Protein AF-A0A1E4TR40-F1 (afdb_monomer)

Nearest PDB structures (foldseek):
  8pj1-assembly1_y  TM=6.103E-01  e=5.292E+00  Homo sapiens
  3esl-assembly1_A  TM=6.712E-01  e=8.841E+00  Saccharomyces cerevisiae
  2npm-assembly1_A  TM=4.650E-01  e=4.722E+00  Cryptosporidium parvum

Sequence (97 aa):
MSSIGNGFSEKDLSDIDSEWLALAKDILLKSPDNFSQWENLIQKTESLNGGISKISSSQDIKLFKTIYENFLNKFPYMEKYWCDYSYWLVKLDDFPL

Foldseek 3Di:
DDPPPDPQDPVNCPLWDPVLVVLVCCCVPPNVPDPVSLVVNLVSLQCTPNGDALPDDPSSVVVNLVSLVSNCVNVVVPVVSVVVVQVVCVRNVNDDD

pLDDT: mean 82.35, std 15.31, range [37.03, 94.88]

Mean predicted aligned error: 7.15 Å

Structure (mmCIF, N/CA/C/O backbone):
data_AF-A0A1E4TR40-F1
#
_entry.id   AF-A0A1E4TR40-F1
#
loop_
_atom_site.group_PDB
_atom_site.id
_atom_site.type_symbol
_atom_site.label_atom_id
_atom_site.label_alt_id
_atom_site.label_comp_id
_atom_site.label_asym_id
_atom_site.label_entity_id
_atom_site.label_seq_id
_atom_site.pdbx_PDB_ins_code
_atom_site.Cartn_x
_atom_site.Cartn_y
_atom_site.Cartn_z
_atom_site.occupancy
_atom_site.B_iso_or_equiv
_atom_site.auth_seq_id
_atom_site.auth_comp_id
_atom_site.auth_asym_id
_atom_site.auth_atom_id
_atom_site.pdbx_PDB_model_num
ATOM 1 N N . MET A 1 1 ? 17.043 -14.818 16.819 1.00 37.03 1 MET A N 1
ATOM 2 C CA . MET A 1 1 ? 16.872 -14.166 15.505 1.00 37.03 1 MET A CA 1
ATOM 3 C C . MET A 1 1 ? 15.421 -14.375 15.128 1.00 37.03 1 MET A C 1
ATOM 5 O O . MET A 1 1 ? 15.053 -15.459 14.695 1.00 37.03 1 MET A O 1
ATOM 9 N N . SER A 1 2 ? 14.577 -13.426 15.514 1.00 37.56 2 SER A N 1
ATOM 10 C CA . SER A 1 2 ? 13.123 -13.580 15.496 1.00 37.56 2 SER A CA 1
ATOM 11 C C . SER A 1 2 ? 12.613 -13.131 14.132 1.00 37.56 2 SER A C 1
ATOM 13 O O . SER A 1 2 ? 12.575 -11.935 13.866 1.00 37.56 2 SER A O 1
ATOM 15 N N . SER A 1 3 ? 12.232 -14.072 13.265 1.00 38.62 3 SER A N 1
ATOM 16 C CA . SER A 1 3 ? 11.462 -13.749 12.060 1.00 38.62 3 SER A CA 1
ATOM 17 C C . SER A 1 3 ? 10.141 -13.112 12.478 1.00 38.62 3 SER A C 1
ATOM 19 O O . SER A 1 3 ? 9.242 -13.796 12.964 1.00 38.62 3 SER A O 1
ATOM 21 N N . ILE A 1 4 ? 10.017 -11.801 12.284 1.00 43.78 4 ILE A N 1
ATOM 22 C CA . ILE A 1 4 ? 8.711 -11.148 12.260 1.00 43.78 4 ILE A CA 1
ATOM 23 C C . ILE A 1 4 ? 8.016 -11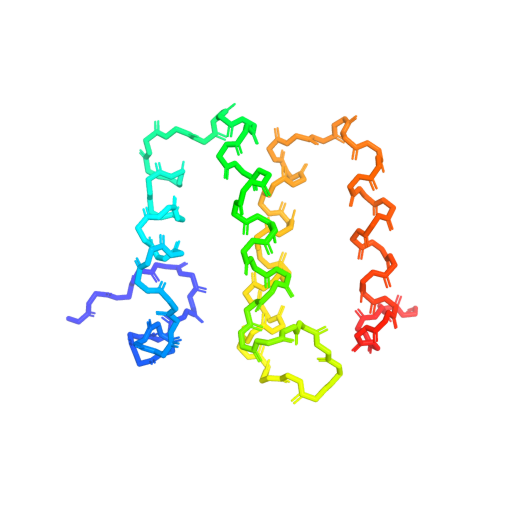.657 10.988 1.00 43.78 4 ILE A C 1
ATOM 25 O O . ILE A 1 4 ? 8.560 -11.559 9.888 1.00 43.78 4 ILE A O 1
ATOM 29 N N . GLY A 1 5 ? 6.872 -12.313 11.168 1.00 40.78 5 GLY A N 1
ATOM 30 C CA . GLY A 1 5 ? 6.282 -13.307 10.265 1.00 40.78 5 GLY A CA 1
ATOM 31 C C . GLY A 1 5 ? 5.729 -12.848 8.910 1.00 40.78 5 GLY A C 1
ATOM 32 O O . GLY A 1 5 ? 4.710 -13.386 8.507 1.00 40.78 5 GLY A O 1
ATOM 33 N N . ASN A 1 6 ? 6.387 -11.941 8.180 1.00 50.56 6 ASN A N 1
ATOM 34 C CA . ASN A 1 6 ? 5.940 -11.492 6.847 1.00 50.56 6 ASN A CA 1
ATOM 35 C C . ASN A 1 6 ? 6.952 -11.707 5.702 1.00 50.56 6 ASN A C 1
ATOM 37 O O . ASN A 1 6 ? 6.742 -11.231 4.588 1.00 50.56 6 ASN A O 1
ATOM 41 N N . GLY A 1 7 ? 8.045 -12.447 5.921 1.00 51.59 7 GLY A N 1
ATOM 42 C CA . GLY A 1 7 ? 8.986 -12.782 4.840 1.00 51.59 7 GLY A CA 1
ATOM 43 C C . GLY A 1 7 ? 9.726 -11.573 4.248 1.00 51.59 7 GLY A C 1
ATOM 44 O O . GLY A 1 7 ? 10.002 -11.565 3.047 1.00 51.59 7 GLY A O 1
ATOM 45 N N . PHE A 1 8 ? 10.008 -10.571 5.085 1.00 55.31 8 PHE A N 1
ATOM 46 C CA . PHE A 1 8 ? 10.963 -9.487 4.839 1.00 55.31 8 PHE A CA 1
ATOM 47 C C . PHE A 1 8 ? 12.178 -9.718 5.743 1.00 55.31 8 PHE A C 1
ATOM 49 O O . PHE A 1 8 ? 12.011 -9.990 6.935 1.00 55.31 8 PHE A O 1
ATOM 56 N N . SER A 1 9 ? 13.391 -9.673 5.191 1.00 57.69 9 SER A N 1
ATOM 57 C CA . SER A 1 9 ? 14.622 -9.805 5.975 1.00 57.69 9 SER A CA 1
ATOM 58 C C . SER A 1 9 ? 14.940 -8.498 6.721 1.00 57.69 9 SER A C 1
ATOM 60 O O . SER A 1 9 ? 14.554 -7.419 6.282 1.00 57.69 9 SER A O 1
ATOM 62 N N . GLU A 1 10 ? 15.663 -8.558 7.847 1.00 54.31 10 GLU A N 1
ATOM 63 C CA . GLU A 1 10 ? 16.081 -7.353 8.597 1.00 54.31 10 GLU A CA 1
ATOM 64 C C . GLU A 1 10 ? 16.988 -6.419 7.773 1.00 54.31 10 GLU A C 1
ATOM 66 O O . GLU A 1 10 ? 16.992 -5.214 8.014 1.00 54.31 10 GLU A O 1
ATOM 71 N N . LYS A 1 11 ? 17.715 -6.950 6.777 1.00 52.62 11 LYS A N 1
ATOM 72 C CA . LYS A 1 11 ? 18.479 -6.146 5.806 1.00 52.62 11 LYS A CA 1
ATOM 73 C C . LYS A 1 11 ? 17.581 -5.464 4.778 1.00 52.62 11 LYS A C 1
ATOM 75 O O . LYS A 1 11 ? 17.891 -4.367 4.347 1.00 52.62 11 LYS A O 1
ATOM 80 N N . ASP A 1 12 ? 16.454 -6.076 4.428 1.00 57.12 12 ASP A N 1
ATOM 81 C CA . ASP A 1 12 ? 15.519 -5.526 3.434 1.00 57.12 12 ASP A CA 1
ATOM 82 C C . ASP A 1 12 ? 14.826 -4.260 3.958 1.00 57.12 12 ASP A C 1
ATOM 84 O O . ASP A 1 12 ? 14.289 -3.467 3.195 1.00 57.12 12 ASP A O 1
ATOM 88 N N . LEU A 1 13 ? 14.831 -4.080 5.281 1.00 62.84 13 LEU A N 1
ATOM 89 C CA . LEU A 1 13 ? 14.235 -2.943 5.966 1.00 62.84 13 LEU A CA 1
ATOM 90 C C . LEU A 1 13 ? 15.248 -1.830 6.269 1.00 62.84 13 LEU A C 1
ATOM 92 O O . LEU A 1 13 ? 14.821 -0.749 6.650 1.00 62.84 13 LEU A O 1
ATOM 96 N N . SER A 1 14 ? 16.565 -2.055 6.150 1.00 63.47 14 SER A N 1
ATOM 97 C CA . SER A 1 14 ? 17.558 -1.033 6.530 1.00 63.47 14 SER A CA 1
ATOM 98 C C . SER A 1 14 ? 17.670 0.116 5.533 1.00 63.47 14 SER A C 1
ATOM 100 O O . SER A 1 14 ? 18.065 1.211 5.926 1.00 63.47 14 SER A O 1
ATOM 102 N N . ASP A 1 15 ? 17.308 -0.134 4.274 1.00 63.66 15 ASP A N 1
ATOM 103 C CA . ASP A 1 15 ? 17.360 0.855 3.191 1.00 63.66 15 ASP A CA 1
ATOM 104 C C . ASP A 1 15 ? 16.032 1.612 3.020 1.00 63.66 15 ASP A C 1
ATOM 106 O O . ASP A 1 15 ? 15.943 2.565 2.248 1.00 63.66 15 ASP A O 1
ATOM 110 N N . ILE A 1 16 ? 14.995 1.210 3.761 1.00 74.19 16 ILE A N 1
ATOM 111 C CA . ILE A 1 16 ? 13.690 1.866 3.750 1.00 74.19 16 ILE A CA 1
ATOM 112 C C . ILE A 1 16 ? 13.719 3.063 4.697 1.00 74.19 16 ILE A C 1
ATOM 114 O O . ILE A 1 16 ? 14.245 2.996 5.809 1.00 74.19 16 ILE A O 1
ATOM 118 N N . ASP A 1 17 ? 13.091 4.152 4.260 1.00 80.12 17 ASP A N 1
ATOM 119 C CA . ASP A 1 17 ? 12.917 5.366 5.044 1.00 80.12 17 ASP A CA 1
ATOM 120 C C . ASP A 1 17 ? 12.443 5.067 6.484 1.00 80.12 17 ASP A C 1
ATOM 122 O O . ASP A 1 17 ? 11.434 4.395 6.728 1.00 80.12 17 ASP A O 1
ATOM 126 N N . SER A 1 18 ? 13.201 5.565 7.465 1.00 81.44 18 SER A N 1
ATOM 127 C CA . SER A 1 18 ? 12.946 5.284 8.882 1.00 81.44 18 SER A CA 1
ATOM 128 C C . SER A 1 18 ? 11.577 5.783 9.365 1.00 81.44 18 SER A C 1
ATOM 130 O O . SER A 1 18 ? 10.978 5.165 10.251 1.00 81.44 18 SER A O 1
ATOM 132 N N . GLU A 1 19 ? 11.048 6.857 8.766 1.00 84.44 19 GLU A N 1
ATOM 133 C CA . GLU A 1 19 ? 9.716 7.366 9.089 1.00 84.44 19 GLU A CA 1
ATOM 134 C C . GLU A 1 19 ? 8.635 6.457 8.511 1.00 84.44 19 GLU A C 1
ATOM 136 O O . GLU A 1 19 ? 7.637 6.193 9.182 1.00 84.44 19 GLU A O 1
ATOM 141 N N . TRP A 1 20 ? 8.840 5.942 7.294 1.00 88.62 20 TRP A N 1
ATOM 142 C CA . TRP A 1 20 ? 7.957 4.941 6.694 1.00 88.62 20 TRP A CA 1
ATOM 143 C C . TRP A 1 20 ? 7.835 3.711 7.602 1.00 88.62 20 TRP A C 1
ATOM 145 O O . TRP A 1 20 ? 6.724 3.273 7.904 1.00 88.62 20 TRP A O 1
ATOM 155 N N . LEU A 1 21 ? 8.958 3.200 8.125 1.00 87.12 21 LEU A N 1
ATOM 156 C CA . LEU A 1 21 ? 8.961 2.039 9.028 1.00 87.12 21 LEU A CA 1
ATOM 157 C C . LEU A 1 21 ? 8.230 2.315 10.341 1.00 87.12 21 LEU A C 1
ATOM 159 O O . LEU A 1 21 ? 7.519 1.443 10.847 1.00 87.12 21 LEU A O 1
ATOM 163 N N . ALA A 1 22 ? 8.424 3.502 10.916 1.00 87.81 22 ALA A N 1
ATOM 164 C CA . ALA A 1 22 ? 7.740 3.900 12.139 1.00 87.81 22 ALA A CA 1
ATOM 165 C C . ALA A 1 22 ? 6.225 4.003 11.916 1.00 87.81 22 ALA A C 1
ATOM 167 O O . ALA A 1 22 ? 5.456 3.466 12.715 1.00 87.81 22 ALA A O 1
ATOM 168 N N . LEU A 1 23 ? 5.807 4.616 10.803 1.00 88.81 23 LEU A N 1
ATOM 169 C CA . LEU A 1 23 ? 4.404 4.751 10.421 1.00 88.81 23 LEU A CA 1
ATOM 170 C C . LEU A 1 23 ? 3.752 3.382 10.184 1.00 88.81 23 LEU A C 1
ATOM 172 O O . LEU A 1 23 ? 2.707 3.095 10.763 1.00 88.81 23 LEU A O 1
ATOM 176 N N . ALA A 1 24 ? 4.396 2.508 9.405 1.00 87.94 24 ALA A N 1
ATOM 177 C CA . ALA A 1 24 ? 3.900 1.161 9.136 1.00 87.94 24 ALA A CA 1
ATOM 178 C C . ALA A 1 24 ? 3.727 0.347 10.429 1.00 87.94 24 ALA A C 1
ATOM 180 O O . ALA A 1 24 ? 2.699 -0.299 10.630 1.00 87.94 24 ALA A O 1
ATOM 181 N N . LYS A 1 25 ? 4.703 0.409 11.346 1.00 88.38 25 LYS A N 1
ATOM 182 C CA . LYS A 1 25 ? 4.614 -0.270 12.649 1.00 88.38 25 LYS A CA 1
ATOM 183 C C . LYS A 1 25 ? 3.482 0.282 13.513 1.00 88.38 25 LYS A C 1
ATOM 185 O O . LYS A 1 25 ? 2.788 -0.504 14.152 1.00 88.38 25 LYS A O 1
ATOM 190 N N . ASP A 1 26 ? 3.298 1.600 13.553 1.00 89.19 26 ASP A N 1
ATOM 191 C CA . ASP A 1 26 ? 2.244 2.227 14.357 1.00 89.19 26 ASP A CA 1
ATOM 192 C C . ASP A 1 26 ? 0.845 1.833 13.863 1.00 89.19 26 ASP A C 1
ATOM 194 O O . ASP A 1 26 ? -0.002 1.420 14.657 1.00 89.19 26 ASP A O 1
ATOM 198 N N . ILE A 1 27 ? 0.641 1.852 12.544 1.00 90.00 27 ILE A N 1
ATOM 199 C CA . ILE A 1 27 ? -0.613 1.437 11.907 1.00 90.00 27 ILE A CA 1
ATOM 200 C C . ILE A 1 27 ? -0.907 -0.036 12.198 1.00 90.00 27 ILE A C 1
ATOM 202 O O . ILE A 1 27 ? -1.989 -0.365 12.676 1.00 90.00 27 ILE A O 1
ATOM 206 N N . LEU A 1 28 ? 0.058 -0.926 11.949 1.00 86.12 28 LEU A N 1
ATOM 207 C CA . LEU A 1 28 ? -0.163 -2.369 12.068 1.00 86.12 28 LEU A CA 1
ATOM 208 C C . LEU A 1 28 ? -0.357 -2.834 13.518 1.00 86.12 28 LEU A C 1
ATOM 210 O O . LEU A 1 28 ? -1.064 -3.812 13.746 1.00 86.12 28 LEU A O 1
ATOM 214 N N . LEU A 1 29 ? 0.268 -2.165 14.494 1.00 86.56 29 LEU A N 1
ATOM 215 C CA . LEU A 1 29 ? 0.246 -2.602 15.894 1.00 86.56 29 LEU A CA 1
ATOM 216 C C . LEU A 1 29 ? -0.755 -1.849 16.771 1.00 86.56 29 LEU A C 1
ATOM 218 O O . LEU A 1 29 ? -1.190 -2.406 17.778 1.00 86.56 29 LEU A O 1
ATOM 222 N N . LYS A 1 30 ? -1.084 -0.593 16.450 1.00 87.62 30 LYS A N 1
ATOM 223 C CA . LYS A 1 30 ? -1.872 0.266 17.349 1.00 87.62 30 LYS A CA 1
ATOM 224 C C . LYS A 1 30 ? -3.154 0.787 16.723 1.00 87.62 30 LYS A C 1
ATOM 226 O O . LYS A 1 30 ? -4.189 0.754 17.381 1.00 87.62 30 LYS A O 1
ATOM 231 N N . SER A 1 31 ? -3.084 1.260 15.482 1.00 87.81 31 SER A N 1
ATOM 232 C CA . SER A 1 31 ? -4.170 2.036 14.870 1.00 87.81 31 SER A CA 1
ATOM 233 C C . SER A 1 31 ? -4.540 1.541 13.466 1.00 87.81 31 SER A C 1
ATOM 235 O O . SER A 1 31 ? -4.556 2.336 12.524 1.00 87.81 31 SER A O 1
ATOM 237 N N . PRO A 1 32 ? -4.887 0.251 13.286 1.00 88.56 32 PRO A N 1
ATOM 238 C CA . PRO A 1 32 ? -5.168 -0.297 11.961 1.00 88.56 32 PRO A CA 1
ATOM 239 C C . PRO A 1 32 ? -6.444 0.282 11.336 1.00 88.56 32 PRO A C 1
ATOM 241 O O . PRO A 1 32 ? -6.634 0.163 10.133 1.00 88.56 32 PRO A O 1
ATOM 244 N N . ASP A 1 33 ? -7.326 0.902 12.121 1.00 90.88 33 ASP A N 1
ATOM 245 C CA . ASP A 1 33 ? -8.566 1.535 11.652 1.00 90.88 33 ASP A CA 1
ATOM 246 C C . ASP A 1 33 ? -8.378 2.996 11.201 1.00 90.88 33 ASP A C 1
ATOM 248 O O . ASP A 1 33 ? -9.317 3.619 10.703 1.00 90.88 33 ASP A O 1
ATOM 252 N N . ASN A 1 34 ? -7.182 3.574 11.367 1.00 92.50 34 ASN A N 1
ATOM 253 C CA . ASN A 1 34 ? -6.939 4.972 11.028 1.00 92.50 34 ASN A CA 1
ATOM 254 C C . ASN A 1 34 ? -6.673 5.151 9.528 1.00 92.50 34 ASN A C 1
ATOM 256 O O . ASN A 1 34 ? -5.540 5.061 9.056 1.00 92.50 34 ASN A O 1
ATOM 260 N N . PHE A 1 35 ? -7.733 5.461 8.786 1.00 91.44 35 PHE A N 1
ATOM 261 C CA . PHE A 1 35 ? -7.682 5.665 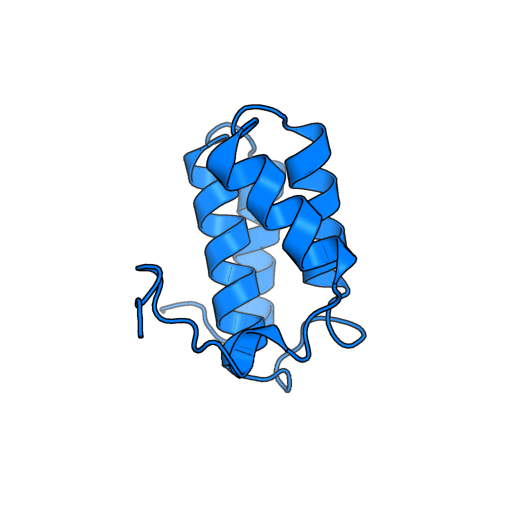7.339 1.00 91.44 35 PHE A CA 1
ATOM 262 C C . PHE A 1 35 ? -6.641 6.710 6.897 1.00 91.44 35 PHE A C 1
ATOM 264 O O . PHE A 1 35 ? -5.911 6.482 5.939 1.00 91.44 35 PHE A O 1
ATOM 271 N N . SER A 1 36 ? -6.527 7.840 7.602 1.00 92.88 36 SER A N 1
ATOM 272 C CA . SER A 1 36 ? -5.597 8.914 7.219 1.00 92.88 36 SER A CA 1
ATOM 273 C C . SER A 1 36 ? -4.133 8.480 7.337 1.00 92.88 36 SER A C 1
ATOM 275 O O . SER A 1 36 ? -3.311 8.835 6.492 1.00 92.88 36 SER A O 1
ATOM 277 N N . GLN A 1 37 ? -3.803 7.672 8.349 1.00 92.69 37 GLN A N 1
ATOM 278 C CA . GLN A 1 37 ? -2.464 7.095 8.472 1.00 92.69 37 GLN A CA 1
ATOM 279 C C . GLN A 1 37 ? -2.175 6.102 7.341 1.00 92.69 37 GLN A C 1
ATOM 281 O O . GLN A 1 37 ? -1.077 6.121 6.787 1.00 92.69 37 GLN A O 1
ATOM 286 N N . TRP A 1 38 ? -3.157 5.282 6.960 1.00 94.25 38 TRP A N 1
ATOM 287 C CA . TRP A 1 38 ? -3.030 4.388 5.810 1.00 94.25 38 TRP A CA 1
ATOM 288 C C . TRP A 1 38 ? -2.830 5.133 4.489 1.00 94.25 38 TRP A C 1
ATOM 290 O O . TRP A 1 38 ? -1.975 4.739 3.704 1.00 94.25 38 TRP A O 1
ATOM 300 N N . GLU A 1 39 ? -3.568 6.217 4.253 1.00 94.00 39 GLU A N 1
ATOM 301 C CA . GLU A 1 39 ? -3.414 7.027 3.041 1.00 94.00 39 GLU A CA 1
ATOM 302 C C . GLU A 1 39 ? -2.005 7.637 2.955 1.00 94.00 39 GLU A C 1
ATOM 304 O O . GLU A 1 39 ? -1.350 7.552 1.916 1.00 94.00 39 GLU A O 1
ATOM 309 N N . ASN A 1 40 ? -1.488 8.158 4.073 1.00 93.44 40 ASN A N 1
ATOM 310 C CA . ASN A 1 40 ? -0.108 8.638 4.163 1.00 93.44 40 ASN A CA 1
ATOM 311 C C . ASN A 1 40 ? 0.904 7.507 3.895 1.00 93.44 40 ASN A C 1
ATOM 313 O O . ASN A 1 40 ? 1.860 7.685 3.140 1.00 93.44 40 ASN A O 1
ATOM 317 N N . LEU A 1 41 ? 0.671 6.313 4.452 1.00 92.81 41 LEU A N 1
ATOM 318 C CA . LEU A 1 41 ? 1.531 5.156 4.210 1.00 92.81 41 LEU A CA 1
ATOM 319 C C . LEU A 1 41 ? 1.537 4.748 2.732 1.00 92.81 41 LEU A C 1
ATOM 321 O O . LEU A 1 41 ? 2.610 4.480 2.192 1.00 92.81 41 LEU A O 1
ATOM 325 N N . ILE A 1 42 ? 0.379 4.726 2.068 1.00 93.25 42 ILE A N 1
ATOM 326 C CA . ILE A 1 42 ? 0.272 4.428 0.633 1.00 93.25 42 ILE A CA 1
ATOM 327 C C . ILE A 1 42 ? 1.063 5.454 -0.178 1.00 93.25 42 ILE A C 1
ATOM 329 O O . ILE A 1 42 ? 1.924 5.056 -0.957 1.00 93.25 42 ILE A O 1
ATOM 333 N N . GLN A 1 43 ? 0.866 6.752 0.068 1.00 91.94 43 GLN A N 1
ATOM 334 C CA . GLN A 1 43 ? 1.598 7.814 -0.633 1.00 91.94 43 GLN A CA 1
ATOM 335 C C . GLN A 1 43 ? 3.114 7.694 -0.448 1.00 91.94 43 GLN A C 1
ATOM 337 O O . GLN A 1 43 ? 3.871 7.753 -1.419 1.00 91.94 43 GLN A O 1
ATOM 342 N N . LYS A 1 44 ? 3.580 7.469 0.790 1.00 90.88 44 LYS A N 1
ATOM 343 C CA . LYS A 1 44 ? 5.010 7.261 1.045 1.00 90.88 44 LYS A CA 1
ATOM 344 C C . LYS A 1 44 ? 5.519 6.003 0.328 1.00 90.88 44 LYS A C 1
ATOM 346 O O . LYS A 1 44 ? 6.607 6.046 -0.240 1.00 90.88 44 LYS A O 1
ATOM 351 N N . THR A 1 45 ? 4.734 4.923 0.295 1.00 90.69 45 THR A N 1
ATOM 35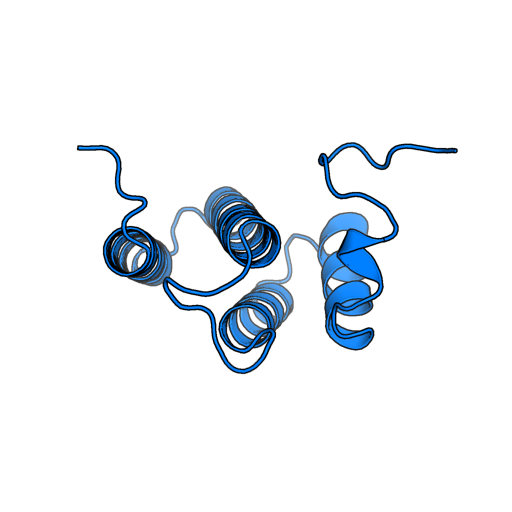2 C CA . THR A 1 45 ? 5.072 3.680 -0.428 1.00 90.69 45 THR A CA 1
ATOM 353 C C . THR A 1 45 ? 5.154 3.890 -1.941 1.00 90.69 45 THR A C 1
ATOM 355 O O . THR A 1 45 ? 6.079 3.391 -2.571 1.00 90.69 45 THR A O 1
ATOM 358 N N . GLU A 1 46 ? 4.244 4.662 -2.535 1.00 89.75 46 GLU A N 1
ATOM 359 C CA . GLU A 1 46 ? 4.282 5.008 -3.963 1.00 89.75 46 GLU A CA 1
ATOM 360 C C . GLU A 1 46 ? 5.534 5.812 -4.331 1.00 89.75 46 GLU A C 1
ATOM 362 O O . GLU A 1 46 ? 6.089 5.628 -5.414 1.00 89.75 46 GLU A O 1
ATOM 367 N N . SER A 1 47 ? 5.989 6.677 -3.419 1.00 86.50 47 SER A N 1
ATOM 368 C CA . SER A 1 47 ? 7.190 7.508 -3.575 1.00 86.50 47 SER A CA 1
ATOM 369 C C . SER A 1 47 ? 8.500 6.827 -3.158 1.00 86.50 47 SER A C 1
ATOM 371 O O . SER A 1 47 ? 9.571 7.432 -3.267 1.00 86.50 47 SER A O 1
ATOM 373 N N . LEU A 1 48 ? 8.432 5.587 -2.667 1.00 81.44 48 LEU A N 1
ATOM 374 C CA . LEU A 1 48 ? 9.583 4.867 -2.134 1.00 81.44 48 LEU A CA 1
ATOM 375 C C . LEU A 1 48 ? 10.664 4.722 -3.214 1.00 81.44 48 LEU A C 1
ATOM 377 O O . LEU A 1 48 ? 10.364 4.445 -4.376 1.00 81.44 48 LEU A O 1
ATOM 381 N N . ASN A 1 49 ? 11.920 4.976 -2.840 1.00 76.12 49 ASN A N 1
ATOM 382 C CA . ASN A 1 49 ? 13.077 4.955 -3.744 1.00 76.12 49 ASN A CA 1
ATOM 383 C C . ASN A 1 49 ? 12.939 5.862 -4.987 1.00 76.12 49 ASN A C 1
ATOM 385 O O . ASN A 1 49 ? 13.512 5.580 -6.037 1.00 76.12 49 ASN A O 1
ATOM 389 N N . GLY A 1 50 ? 12.193 6.968 -4.876 1.00 77.81 50 GLY A N 1
ATOM 390 C CA . GLY A 1 50 ? 11.969 7.908 -5.982 1.00 77.81 50 GLY A CA 1
ATOM 391 C C . GLY A 1 50 ? 10.810 7.526 -6.906 1.00 77.81 50 GLY A C 1
ATOM 392 O O . GLY A 1 50 ? 10.614 8.177 -7.932 1.00 77.81 50 GLY A O 1
ATOM 3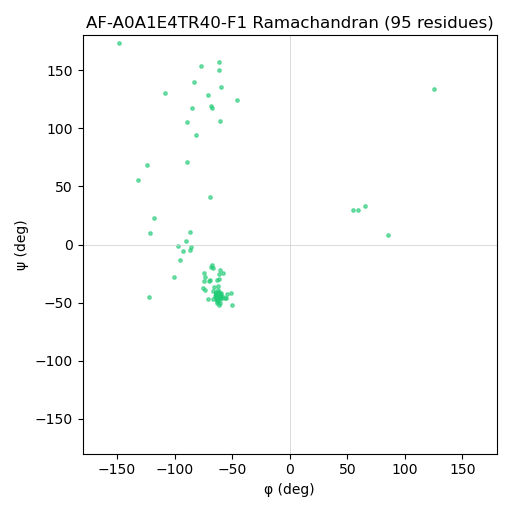93 N N . GLY A 1 51 ? 10.030 6.508 -6.537 1.00 84.25 51 GLY A N 1
ATOM 394 C CA . GLY A 1 51 ? 8.831 6.090 -7.249 1.00 84.25 51 GLY A CA 1
ATOM 395 C C . GLY A 1 51 ? 8.858 4.616 -7.636 1.00 84.25 51 GLY A C 1
ATOM 396 O O . GLY A 1 51 ? 9.824 4.123 -8.221 1.00 84.25 51 GLY A O 1
ATOM 397 N N . ILE A 1 52 ? 7.750 3.920 -7.385 1.00 87.12 52 ILE A N 1
ATOM 398 C CA . ILE A 1 52 ? 7.592 2.523 -7.798 1.00 87.12 52 ILE A CA 1
ATOM 399 C C . ILE A 1 52 ? 7.440 2.423 -9.326 1.00 87.12 52 ILE A C 1
ATOM 401 O O . ILE A 1 52 ? 6.620 3.100 -9.959 1.00 87.12 52 ILE A O 1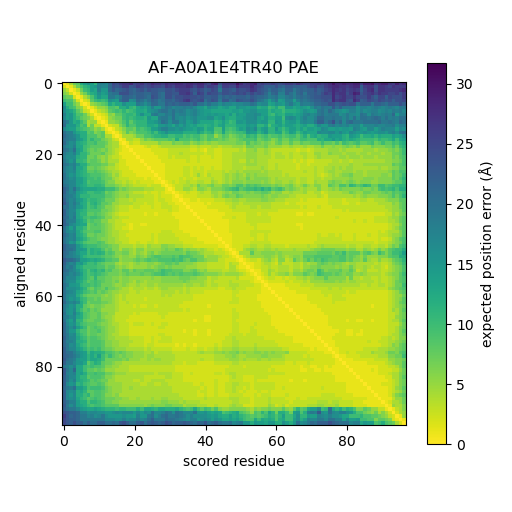
ATOM 405 N N . SER A 1 53 ? 8.251 1.561 -9.940 1.00 87.50 53 SER A N 1
ATOM 406 C CA . SER A 1 53 ? 8.301 1.333 -11.385 1.00 87.50 53 SER A CA 1
ATOM 407 C C . SER A 1 53 ? 8.681 -0.115 -11.717 1.00 87.50 53 SER A C 1
ATOM 409 O O . SER A 1 53 ? 9.058 -0.889 -10.843 1.00 87.50 53 SER A O 1
ATOM 411 N N . LYS A 1 54 ? 8.629 -0.486 -13.003 1.00 84.88 54 LYS A N 1
ATOM 412 C CA . LYS A 1 54 ? 8.981 -1.840 -13.478 1.00 84.88 54 LYS A CA 1
ATOM 413 C C . LYS A 1 54 ? 10.425 -2.261 -13.178 1.00 84.88 54 LYS A C 1
ATOM 415 O O . LYS A 1 54 ? 10.724 -3.447 -13.194 1.00 84.88 54 LYS A O 1
ATOM 420 N N . ILE A 1 55 ? 11.320 -1.297 -12.964 1.00 84.56 55 ILE A N 1
ATOM 421 C CA . ILE A 1 55 ? 12.736 -1.547 -12.657 1.00 84.56 55 ILE A CA 1
ATOM 422 C C . ILE A 1 55 ? 13.030 -1.492 -11.155 1.00 84.56 55 ILE A C 1
ATOM 424 O O . ILE A 1 55 ? 14.181 -1.661 -10.757 1.00 84.56 55 ILE A O 1
ATOM 428 N N . SER A 1 56 ? 12.015 -1.213 -10.329 1.00 86.75 56 SER A N 1
ATOM 429 C CA . SER A 1 56 ? 12.149 -1.241 -8.875 1.00 86.75 56 SER A CA 1
ATOM 430 C C . SER A 1 56 ? 12.535 -2.640 -8.405 1.00 86.75 56 SER A C 1
ATOM 432 O O . SER A 1 56 ? 12.298 -3.641 -9.087 1.00 86.75 56 SER A O 1
ATOM 434 N N . SER A 1 57 ? 13.147 -2.716 -7.224 1.00 85.19 57 SER A N 1
ATOM 435 C CA . SER A 1 57 ? 13.538 -4.004 -6.670 1.00 85.19 57 SER A CA 1
ATOM 436 C C . SER A 1 57 ? 12.302 -4.884 -6.443 1.00 85.19 57 SER A C 1
ATOM 438 O O . SER A 1 57 ? 11.208 -4.398 -6.140 1.00 85.19 57 SER A O 1
ATOM 440 N N . SER A 1 58 ? 12.463 -6.207 -6.541 1.00 84.88 58 SER A N 1
ATOM 441 C CA . SER A 1 58 ? 11.370 -7.142 -6.238 1.00 84.88 58 SER A CA 1
ATOM 442 C C . SER A 1 58 ? 10.837 -6.968 -4.809 1.00 84.88 58 SER A C 1
ATOM 444 O O . SER A 1 58 ? 9.686 -7.295 -4.532 1.00 84.88 58 SER A O 1
ATOM 446 N N . GLN A 1 59 ? 11.665 -6.437 -3.906 1.00 82.38 59 GLN A N 1
ATOM 447 C CA . GLN A 1 59 ? 11.304 -6.124 -2.527 1.00 82.38 59 GLN A CA 1
ATOM 448 C C . GLN A 1 59 ? 10.368 -4.922 -2.454 1.00 82.38 59 GLN A C 1
ATOM 450 O O . GLN A 1 59 ? 9.326 -5.027 -1.813 1.00 82.38 59 GLN A O 1
ATOM 455 N N . ASP A 1 60 ? 10.682 -3.837 -3.163 1.00 85.06 60 ASP A N 1
ATOM 456 C CA . ASP A 1 60 ? 9.840 -2.639 -3.214 1.00 85.06 60 ASP A CA 1
ATOM 457 C C . ASP A 1 60 ? 8.471 -2.956 -3.817 1.00 85.06 60 ASP A C 1
ATOM 459 O O . ASP A 1 60 ? 7.443 -2.547 -3.280 1.00 85.06 60 ASP A O 1
ATOM 463 N N . ILE A 1 61 ? 8.443 -3.758 -4.888 1.00 88.75 61 ILE A N 1
ATOM 464 C CA . ILE A 1 61 ? 7.196 -4.206 -5.523 1.00 88.75 61 ILE A CA 1
ATOM 465 C C . ILE A 1 61 ? 6.384 -5.077 -4.556 1.00 88.75 61 ILE A C 1
ATOM 467 O O . ILE A 1 61 ? 5.186 -4.857 -4.373 1.00 88.75 61 ILE A O 1
ATOM 471 N N . LYS A 1 62 ? 7.019 -6.045 -3.883 1.00 87.81 62 LYS A N 1
ATOM 472 C CA . LYS A 1 62 ? 6.341 -6.897 -2.894 1.00 87.81 62 LYS A CA 1
ATOM 473 C C . LYS A 1 62 ? 5.804 -6.081 -1.718 1.00 87.81 62 LYS A C 1
ATOM 475 O O . LYS A 1 62 ? 4.694 -6.341 -1.251 1.00 87.81 62 LYS A O 1
ATOM 480 N N . LEU A 1 63 ? 6.574 -5.110 -1.235 1.00 88.31 63 LEU A N 1
ATOM 481 C CA . LEU A 1 63 ? 6.176 -4.218 -0.154 1.00 88.31 63 LEU A CA 1
ATOM 482 C C . LEU A 1 63 ? 4.971 -3.377 -0.563 1.00 88.31 6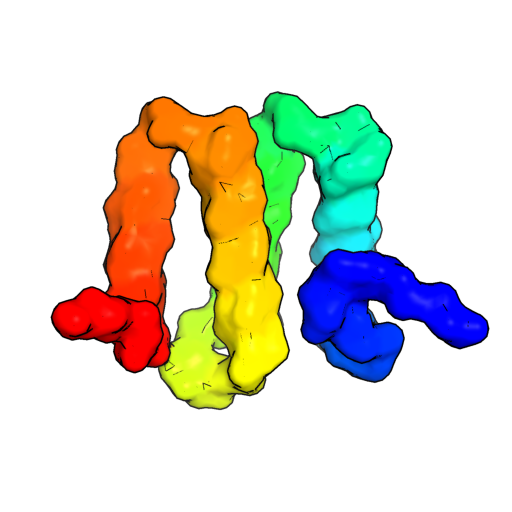3 LEU A C 1
ATOM 484 O O . LEU A 1 63 ? 3.962 -3.388 0.138 1.00 88.31 63 LEU A O 1
ATOM 488 N N . PHE A 1 64 ? 5.049 -2.740 -1.730 1.00 91.81 64 PHE A N 1
ATOM 489 C CA . PHE A 1 64 ? 3.954 -1.997 -2.337 1.00 91.81 64 PHE A CA 1
ATOM 490 C C . PHE A 1 64 ? 2.667 -2.830 -2.389 1.00 91.81 64 PHE A C 1
ATOM 492 O O . PHE A 1 64 ? 1.638 -2.407 -1.858 1.00 91.81 64 PHE A O 1
ATOM 499 N N . LYS A 1 65 ? 2.739 -4.053 -2.931 1.00 91.81 65 LYS A N 1
ATOM 500 C CA . LYS A 1 65 ? 1.586 -4.962 -3.003 1.00 91.81 65 LYS A CA 1
ATOM 501 C C . LYS A 1 65 ? 1.036 -5.301 -1.624 1.00 91.81 65 LYS A C 1
ATOM 503 O O . LYS A 1 65 ? -0.163 -5.176 -1.409 1.00 91.81 65 LYS A O 1
ATOM 508 N N . THR A 1 66 ? 1.910 -5.648 -0.682 1.00 91.38 66 THR A N 1
ATOM 509 C CA . THR A 1 66 ? 1.515 -6.021 0.685 1.00 91.38 66 THR A CA 1
ATOM 510 C C . THR A 1 66 ? 0.767 -4.882 1.383 1.00 91.38 66 THR A C 1
ATOM 512 O O . THR A 1 66 ? -0.224 -5.121 2.071 1.00 91.38 66 THR A O 1
ATOM 515 N N . ILE A 1 67 ? 1.217 -3.634 1.217 1.00 92.62 67 ILE A N 1
ATOM 516 C CA . ILE A 1 67 ? 0.545 -2.471 1.810 1.00 92.62 67 ILE A CA 1
ATOM 517 C C . ILE A 1 67 ? -0.833 -2.249 1.189 1.00 92.62 67 ILE A C 1
ATOM 519 O O . ILE A 1 67 ? -1.798 -2.081 1.934 1.00 92.62 67 ILE A O 1
ATOM 523 N N 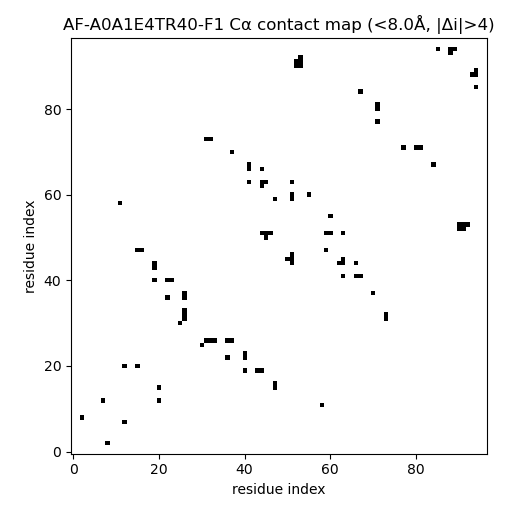. TYR A 1 68 ? -0.943 -2.293 -0.141 1.00 94.00 68 TYR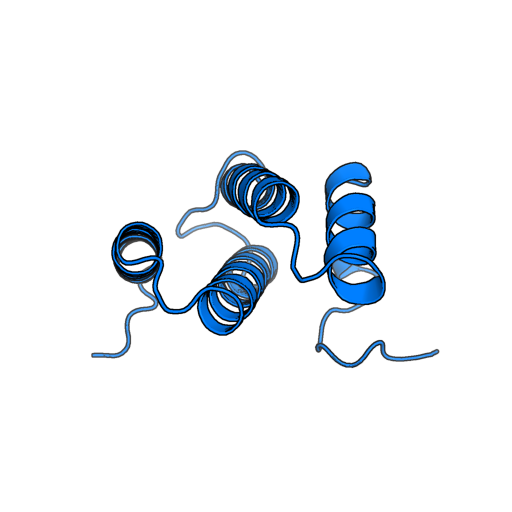 A N 1
ATOM 524 C CA . TYR A 1 68 ? -2.230 -2.150 -0.824 1.00 94.00 68 TYR A CA 1
ATOM 525 C C . TYR A 1 68 ? -3.213 -3.263 -0.455 1.00 94.00 68 TYR A C 1
ATOM 527 O O . TYR A 1 68 ? -4.363 -2.979 -0.134 1.00 94.00 68 TYR A O 1
ATOM 535 N N . GLU A 1 69 ? -2.765 -4.517 -0.445 1.00 93.56 69 GLU A N 1
ATOM 536 C CA . GLU A 1 69 ? -3.586 -5.670 -0.066 1.00 93.56 69 GLU A CA 1
ATOM 537 C C . GLU A 1 69 ? -4.086 -5.547 1.378 1.00 93.56 69 GLU A C 1
ATOM 539 O O . GLU A 1 69 ? -5.276 -5.729 1.634 1.00 93.56 69 GLU A O 1
ATOM 544 N N . ASN A 1 70 ? -3.214 -5.169 2.320 1.00 92.88 70 ASN A N 1
ATOM 545 C CA . ASN A 1 70 ? -3.605 -4.957 3.714 1.00 92.88 70 ASN A CA 1
ATOM 546 C C . ASN A 1 70 ? -4.596 -3.795 3.864 1.00 92.88 70 ASN A C 1
ATOM 548 O O . ASN A 1 70 ? -5.578 -3.913 4.599 1.00 92.88 70 ASN A O 1
ATOM 552 N N . PHE A 1 71 ? -4.364 -2.689 3.155 1.00 94.56 71 PHE A N 1
ATOM 553 C CA . PHE A 1 71 ? -5.265 -1.542 3.160 1.00 94.56 71 PHE A CA 1
ATOM 554 C C . PHE A 1 71 ? -6.647 -1.903 2.613 1.00 94.56 71 PHE A C 1
ATOM 556 O O . PHE A 1 71 ? -7.654 -1.613 3.250 1.00 94.56 71 PHE A O 1
ATOM 563 N N . LEU A 1 72 ? -6.707 -2.565 1.459 1.00 94.88 72 LEU A N 1
ATOM 564 C CA . LEU A 1 72 ? -7.960 -2.938 0.804 1.00 94.88 72 LEU A CA 1
ATOM 565 C C . LEU A 1 72 ? -8.710 -4.034 1.568 1.00 94.88 72 LEU A C 1
ATOM 567 O O . LEU A 1 72 ? -9.938 -4.022 1.605 1.00 94.88 72 LEU A O 1
ATOM 571 N N . ASN A 1 73 ? -7.996 -4.936 2.247 1.00 93.25 73 ASN A N 1
ATOM 572 C CA . ASN A 1 73 ? -8.604 -5.872 3.192 1.00 93.25 73 ASN A CA 1
ATOM 573 C C . ASN A 1 73 ? -9.275 -5.119 4.351 1.00 93.25 73 ASN A C 1
ATOM 575 O O . ASN A 1 73 ? -10.392 -5.447 4.754 1.00 93.25 73 ASN A O 1
ATOM 579 N N . LYS A 1 74 ? -8.622 -4.063 4.849 1.00 93.12 74 LYS A N 1
ATOM 580 C CA . LYS A 1 74 ? -9.138 -3.256 5.953 1.00 93.12 74 LYS A CA 1
ATOM 581 C C . LYS A 1 74 ? -10.282 -2.322 5.547 1.00 93.12 74 LYS A C 1
ATOM 583 O O . LYS A 1 74 ? -11.226 -2.151 6.318 1.00 93.12 74 LYS A O 1
ATOM 588 N N . PHE A 1 75 ? -10.218 -1.747 4.349 1.00 93.81 75 PHE A N 1
ATOM 589 C CA . PHE A 1 75 ? -11.194 -0.802 3.804 1.00 93.81 75 PHE A CA 1
ATOM 590 C C . PHE A 1 75 ? -11.752 -1.295 2.455 1.00 93.81 75 PHE A C 1
ATOM 592 O O . PHE A 1 75 ? -11.518 -0.673 1.416 1.00 93.81 75 PHE A O 1
ATOM 599 N N . PRO A 1 76 ? -12.540 -2.386 2.443 1.00 94.12 76 PRO A N 1
ATOM 600 C CA . PRO A 1 76 ? -12.967 -3.047 1.206 1.00 94.12 76 PRO A CA 1
ATOM 601 C C . PRO A 1 76 ? -13.906 -2.202 0.338 1.00 94.12 76 PRO A C 1
ATOM 603 O O . PRO A 1 76 ? -14.000 -2.435 -0.861 1.00 94.12 76 PRO A O 1
ATOM 606 N N . TYR A 1 77 ? -14.572 -1.197 0.909 1.00 93.62 77 TYR A N 1
ATOM 607 C CA . TYR A 1 77 ? -15.514 -0.326 0.194 1.00 93.62 77 TYR A CA 1
ATOM 608 C C . TYR A 1 77 ? -14.851 0.873 -0.505 1.00 93.62 77 TYR A C 1
ATOM 610 O O . TYR A 1 77 ? -15.532 1.786 -0.965 1.00 93.62 77 TYR A O 1
ATOM 618 N N . MET A 1 78 ? -13.521 0.896 -0.583 1.00 91.75 78 MET A N 1
ATOM 619 C CA . MET A 1 78 ? -12.757 1.981 -1.197 1.00 91.75 78 MET A CA 1
ATOM 620 C C . MET A 1 78 ? -12.540 1.738 -2.696 1.00 91.75 78 MET A C 1
ATOM 622 O O . MET A 1 78 ? -11.428 1.460 -3.139 1.00 91.75 78 MET A O 1
ATOM 626 N N . GLU A 1 79 ? -13.606 1.855 -3.491 1.00 91.69 79 GLU A N 1
ATOM 627 C CA . GLU A 1 79 ? -13.616 1.549 -4.936 1.00 91.69 79 GLU A CA 1
ATOM 628 C C . GLU A 1 79 ? -12.483 2.230 -5.718 1.00 91.69 79 GLU A C 1
ATOM 630 O O . GLU A 1 79 ? -11.820 1.595 -6.537 1.00 91.69 79 GLU A O 1
ATOM 635 N N . LYS A 1 80 ? -12.198 3.504 -5.416 1.00 94.62 80 LYS A N 1
ATOM 636 C CA . LYS A 1 80 ? -11.096 4.248 -6.042 1.00 94.62 80 LYS A CA 1
ATOM 637 C C . LYS A 1 80 ? -9.753 3.520 -5.889 1.00 94.62 80 LYS A C 1
ATOM 639 O O . LYS A 1 80 ? -9.025 3.368 -6.862 1.00 94.62 80 LYS A O 1
ATOM 644 N N . TYR A 1 81 ? -9.449 3.033 -4.689 1.00 94.44 81 TYR A N 1
ATOM 645 C CA . TYR A 1 81 ? -8.169 2.391 -4.396 1.00 94.44 81 TYR A CA 1
ATOM 646 C C . TYR A 1 81 ? -8.054 0.996 -5.017 1.00 94.44 81 TYR A C 1
ATOM 648 O O . TYR A 1 81 ? -6.954 0.580 -5.370 1.00 94.44 81 TYR A O 1
ATOM 656 N N . TRP A 1 82 ? -9.173 0.292 -5.215 1.00 94.75 82 TRP A N 1
ATOM 657 C CA . TRP A 1 82 ? -9.195 -0.943 -6.005 1.00 94.75 82 TRP A CA 1
ATOM 658 C C . TRP A 1 82 ? -8.836 -0.688 -7.472 1.00 94.75 82 TRP A C 1
ATOM 660 O O . TRP A 1 82 ? -8.046 -1.436 -8.057 1.00 94.75 82 TRP A O 1
ATOM 670 N N . CYS A 1 83 ? -9.383 0.380 -8.060 1.00 94.31 83 CYS A N 1
ATOM 671 C CA . CYS A 1 83 ? -9.048 0.797 -9.420 1.00 94.31 83 CYS A CA 1
ATOM 672 C C . CYS A 1 83 ? -7.571 1.196 -9.532 1.00 94.31 83 CYS A C 1
ATOM 674 O O . CYS A 1 83 ? -6.878 0.714 -10.429 1.00 94.31 83 CYS A O 1
ATOM 676 N N . ASP A 1 84 ? -7.080 2.010 -8.594 1.00 93.62 84 ASP A N 1
ATOM 677 C CA . ASP A 1 84 ? -5.681 2.442 -8.556 1.00 93.62 84 ASP A CA 1
ATOM 678 C C . ASP A 1 84 ? -4.736 1.237 -8.408 1.00 93.62 84 ASP A C 1
ATOM 680 O O . ASP A 1 84 ? -3.768 1.114 -9.157 1.00 93.62 84 ASP A O 1
ATOM 684 N N . TYR A 1 85 ? -5.042 0.292 -7.510 1.00 94.12 85 TYR A N 1
ATOM 685 C CA . TYR A 1 85 ? -4.249 -0.927 -7.329 1.00 94.12 85 TYR A CA 1
ATOM 686 C C . TYR A 1 85 ? -4.215 -1.793 -8.592 1.00 94.12 85 TYR A C 1
ATOM 688 O O . TYR A 1 85 ? -3.149 -2.235 -9.017 1.00 94.12 85 TYR A O 1
ATOM 696 N N . SER A 1 86 ? -5.364 -1.981 -9.244 1.00 93.00 86 SER A N 1
ATOM 697 C CA . SER A 1 86 ? -5.448 -2.735 -10.501 1.00 93.00 86 SER A CA 1
ATOM 698 C C . SER A 1 86 ? -4.605 -2.083 -11.601 1.00 93.00 86 SER A C 1
ATOM 700 O O . SER A 1 86 ? -3.855 -2.765 -12.301 1.00 93.00 86 SER A O 1
ATOM 702 N N . TYR A 1 87 ? -4.672 -0.754 -11.722 1.00 91.75 87 TYR A N 1
ATOM 703 C CA . TYR A 1 87 ? -3.835 0.007 -12.648 1.00 91.75 87 TYR A CA 1
ATOM 704 C C . TYR A 1 87 ? -2.342 -0.167 -12.340 1.00 91.75 87 TYR A C 1
ATOM 706 O O . TYR A 1 87 ? -1.540 -0.381 -13.251 1.00 91.75 87 TYR A O 1
ATOM 714 N N . TRP A 1 88 ? -1.965 -0.132 -11.061 1.00 91.75 88 TRP A N 1
ATOM 715 C CA . TRP A 1 88 ? -0.592 -0.369 -10.627 1.00 91.75 88 TRP A CA 1
ATOM 716 C C . TRP A 1 88 ? -0.088 -1.769 -10.984 1.00 91.75 88 TRP A C 1
ATOM 718 O O . TRP A 1 88 ? 1.021 -1.882 -11.501 1.00 91.75 88 TRP A O 1
ATOM 728 N N . LEU A 1 89 ? -0.887 -2.821 -10.789 1.00 90.19 89 LEU A N 1
ATOM 729 C CA . LEU A 1 89 ? -0.501 -4.189 -11.163 1.00 90.19 89 LEU A CA 1
ATOM 730 C C . LEU A 1 89 ? -0.240 -4.323 -12.668 1.00 90.19 89 LEU A C 1
ATOM 732 O O . LEU A 1 89 ? 0.769 -4.899 -13.073 1.00 90.19 89 LEU A O 1
ATOM 736 N N . VAL A 1 90 ? -1.092 -3.717 -13.501 1.00 89.50 90 VAL A N 1
ATOM 737 C CA . VAL A 1 90 ? -0.875 -3.655 -14.957 1.00 89.50 90 VAL A CA 1
ATOM 738 C C . VAL A 1 90 ? 0.395 -2.865 -15.283 1.00 89.50 90 VAL A C 1
ATOM 740 O O . VAL A 1 90 ? 1.211 -3.286 -16.105 1.00 89.50 90 VAL A O 1
ATOM 743 N N . LYS A 1 91 ? 0.609 -1.726 -14.615 1.00 88.94 91 LYS A N 1
ATOM 744 C CA . LYS A 1 91 ? 1.806 -0.893 -14.795 1.00 88.94 91 LYS A CA 1
ATOM 745 C C . LYS A 1 91 ? 3.090 -1.620 -14.394 1.00 88.9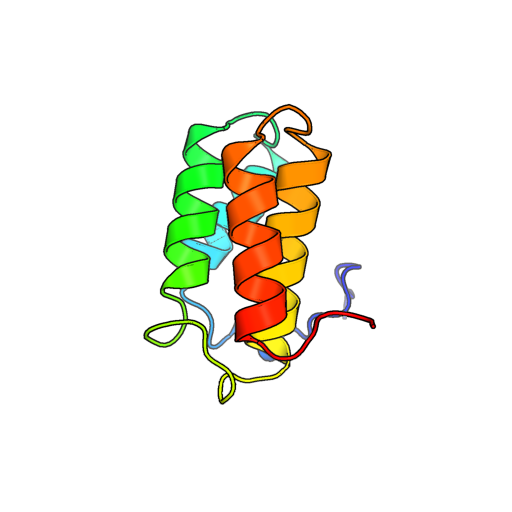4 91 LYS A C 1
ATOM 747 O O . LYS A 1 91 ? 4.129 -1.330 -14.981 1.00 88.94 91 LYS A O 1
ATOM 752 N N . LEU A 1 92 ? 3.037 -2.535 -13.431 1.00 88.12 92 LEU A N 1
ATOM 753 C CA . LEU A 1 92 ? 4.181 -3.320 -12.964 1.00 88.12 92 LEU A CA 1
ATOM 754 C C . LEU A 1 92 ? 4.376 -4.639 -13.722 1.00 88.12 92 LEU A C 1
ATOM 756 O O . LEU A 1 92 ? 5.330 -5.348 -13.426 1.00 88.12 92 LEU A O 1
ATOM 760 N N . ASP A 1 93 ? 3.550 -4.909 -14.740 1.00 81.56 93 ASP A N 1
ATOM 761 C CA . ASP A 1 93 ? 3.565 -6.159 -15.518 1.00 81.56 93 ASP A CA 1
ATOM 762 C C . ASP A 1 93 ? 3.332 -7.413 -14.652 1.00 81.56 93 ASP A C 1
ATOM 764 O O . ASP A 1 93 ? 3.823 -8.498 -14.942 1.00 81.56 93 ASP A O 1
ATOM 768 N N . ASP A 1 94 ? 2.578 -7.246 -13.563 1.00 69.62 94 ASP A N 1
ATOM 769 C CA . ASP A 1 94 ? 2.332 -8.260 -12.531 1.00 69.62 94 ASP A CA 1
ATOM 770 C C . ASP A 1 94 ? 0.836 -8.620 -12.440 1.00 69.62 94 ASP A C 1
ATOM 772 O O . ASP A 1 94 ? 0.326 -9.056 -11.406 1.00 69.62 94 ASP A O 1
ATOM 776 N N . PHE A 1 95 ? 0.098 -8.381 -13.529 1.00 68.25 95 PHE A N 1
ATOM 777 C CA . PHE A 1 95 ? -1.304 -8.762 -13.646 1.00 68.25 95 PHE A CA 1
ATOM 778 C C . PHE A 1 95 ? -1.397 -10.225 -14.111 1.00 68.25 95 PHE A C 1
ATOM 780 O O . PHE A 1 95 ? -0.930 -10.530 -15.213 1.00 68.25 95 PHE A O 1
ATOM 787 N N . PRO A 1 96 ? -1.980 -11.144 -13.318 1.00 62.44 96 PRO A N 1
ATOM 788 C CA . PRO A 1 96 ? -2.205 -12.509 -13.774 1.00 62.44 96 PRO A CA 1
ATOM 789 C C . PRO A 1 96 ? -3.255 -12.488 -14.893 1.00 62.44 96 PRO A C 1
ATOM 791 O O . PRO A 1 96 ? -4.384 -12.048 -14.673 1.00 62.44 96 PRO A O 1
ATOM 794 N N . LEU A 1 97 ? -2.857 -12.912 -16.095 1.00 55.41 97 LEU A N 1
ATOM 795 C CA . LEU A 1 97 ? -3.767 -13.156 -17.221 1.00 55.41 97 LEU A CA 1
ATOM 796 C C . LEU A 1 97 ? -4.706 -14.333 -16.937 1.00 55.41 97 LEU A C 1
ATOM 798 O O . LEU A 1 97 ? -4.239 -15.328 -16.333 1.00 55.41 97 LEU A O 1
#

Secondary structure (DSSP, 8-state):
----TTS--TTTTTTS-HHHHHHHHHHHHT-TT-HHHHHHHHHHHHTGGGS--TTS-HHHHHHHHHHHHHHHHH-TT-HHHHHHHHHHHHHTT----

InterPro domains:
  IPR011990 Tetratricopeptide-like helical domain superfamily [G3DSA:1.25.40.10] (24-96)
  IPR011990 Tetratricopeptide-like helical domain superfamily [SSF48452] (24-95)

Radius of gyration: 13.42 Å; Cα contacts (8 Å, |Δi|>4): 51; chains: 1; bounding box: 34×23×35 Å

Solvent-accessible surface area (backbone atoms only — not comparable to full-atom values): 5963 Å² total; per-residue (Å²): 136,82,79,64,92,74,90,65,56,79,73,72,53,70,82,47,60,68,65,58,54,52,51,55,50,46,30,76,75,76,42,74,82,44,61,70,61,50,53,52,50,49,54,52,49,49,47,41,96,83,40,73,53,73,83,47,54,73,62,58,53,51,48,46,50,52,51,52,53,54,48,41,70,74,45,72,86,45,61,67,58,55,52,52,49,53,52,49,31,55,67,51,74,66,57,88,130

Organism: NCBI:txid669874